Protein AF-A0A9X1QKK8-F1 (afdb_monomer)

Secondary structure (DSSP, 8-state):
-----------------------------------------PPPPEEEEGGG--SS-TT-HHHHHHHHHHHHHHHHHHHTTGGGTS-SS-TT-S-SSEEEEEE-TT--S-EEEEETTTTSEEEEEE-SB-TTS-B----HHHHHHHHHHHHT---HHHHHHH-TT---

Structure (mmCIF, N/CA/C/O backbone):
data_AF-A0A9X1QKK8-F1
#
_entry.id   AF-A0A9X1QKK8-F1
#
loop_
_atom_site.group_PDB
_atom_site.id
_atom_site.type_symbol
_atom_site.label_atom_id
_atom_site.label_alt_id
_atom_site.label_comp_id
_atom_site.label_asym_id
_atom_site.label_entity_id
_atom_site.label_seq_id
_atom_site.pdbx_PDB_ins_code
_atom_site.Cartn_x
_atom_site.Cartn_y
_atom_site.Cartn_z
_atom_site.occupancy
_atom_site.B_iso_or_equiv
_atom_site.auth_seq_id
_atom_site.auth_comp_id
_atom_site.auth_asym_id
_atom_site.auth_atom_id
_atom_site.pdbx_PDB_model_num
ATOM 1 N N . MET A 1 1 ? -15.380 2.204 69.895 1.00 39.00 1 MET A N 1
ATOM 2 C CA . MET A 1 1 ? -16.057 1.521 71.025 1.00 39.00 1 MET A CA 1
ATOM 3 C C . MET A 1 1 ? -17.459 1.180 70.513 1.00 39.00 1 MET A C 1
ATOM 5 O O . MET A 1 1 ? -18.044 2.073 69.926 1.00 39.00 1 MET A O 1
ATOM 9 N N . THR A 1 2 ? -17.997 -0.046 70.548 1.00 39.41 2 THR A N 1
ATOM 10 C CA . THR A 1 2 ? -17.632 -1.235 71.347 1.00 39.41 2 THR A CA 1
ATOM 11 C C . THR A 1 2 ? -18.012 -2.543 70.616 1.00 39.41 2 THR A C 1
ATOM 13 O O . THR A 1 2 ? -19.053 -2.603 69.983 1.00 39.41 2 THR A O 1
ATOM 16 N N . ARG A 1 3 ? -17.135 -3.554 70.732 1.00 42.25 3 ARG A N 1
ATOM 17 C CA . ARG A 1 3 ? -17.249 -5.024 70.513 1.00 42.25 3 ARG A CA 1
ATOM 18 C C . ARG A 1 3 ? -18.579 -5.663 70.043 1.00 42.25 3 ARG A C 1
ATOM 20 O O . ARG A 1 3 ? -19.621 -5.415 70.634 1.00 42.25 3 ARG A O 1
ATOM 27 N N . GLY A 1 4 ? -18.458 -6.696 69.193 1.00 40.47 4 GLY A N 1
ATOM 28 C CA . GLY A 1 4 ? -19.485 -7.742 69.031 1.00 40.47 4 GLY A CA 1
ATOM 29 C C . GLY A 1 4 ? -19.195 -8.806 67.956 1.00 40.47 4 GLY A C 1
ATOM 30 O O . GLY A 1 4 ? -19.808 -8.768 66.900 1.00 40.47 4 GLY A O 1
ATOM 31 N N . LEU A 1 5 ? -18.293 -9.763 68.221 1.00 44.50 5 LEU A N 1
ATOM 32 C CA . LEU A 1 5 ? -18.245 -11.056 67.500 1.00 44.50 5 LEU A CA 1
ATOM 33 C C . LEU A 1 5 ? -19.150 -12.061 68.248 1.00 44.50 5 LEU A C 1
ATOM 35 O O . LEU A 1 5 ? -19.245 -11.948 69.474 1.00 44.50 5 LEU A O 1
ATOM 39 N N . PRO A 1 6 ? -19.762 -13.055 67.575 1.00 56.19 6 PRO A N 1
ATOM 40 C CA . PRO A 1 6 ? -19.063 -14.344 67.510 1.00 56.19 6 PRO A CA 1
ATOM 41 C C . PRO A 1 6 ? -19.242 -15.162 66.217 1.00 56.19 6 PRO A C 1
ATOM 43 O O . PRO A 1 6 ? -20.207 -15.024 65.470 1.00 56.19 6 PRO A O 1
ATOM 46 N N . LEU A 1 7 ? -18.294 -16.088 66.032 1.00 48.50 7 LEU A N 1
ATOM 47 C CA . LEU A 1 7 ? -18.391 -17.242 65.140 1.00 48.50 7 LE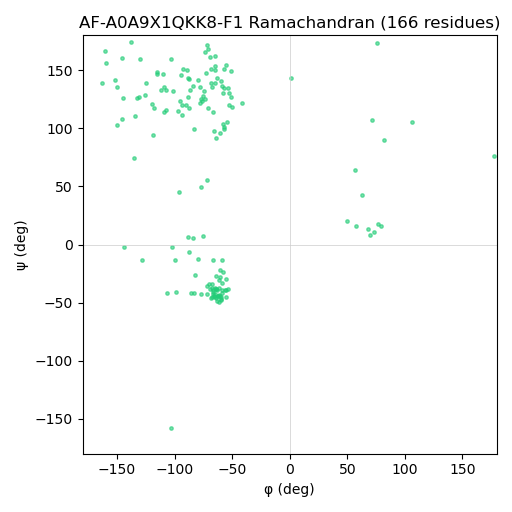U A CA 1
ATOM 48 C C . LEU A 1 7 ? -19.674 -18.056 65.359 1.00 48.50 7 LEU A C 1
ATOM 50 O O . LEU A 1 7 ? -20.061 -18.293 66.502 1.00 48.50 7 LEU A O 1
ATOM 54 N N . LEU A 1 8 ? -20.167 -18.672 64.282 1.00 54.66 8 LEU A N 1
ATOM 55 C CA . LEU A 1 8 ? -20.748 -20.015 64.336 1.00 54.66 8 LEU A CA 1
ATOM 56 C C . LEU A 1 8 ? -20.435 -20.759 63.031 1.00 54.66 8 LEU A C 1
ATOM 58 O O . LEU A 1 8 ? -20.968 -20.442 61.972 1.00 54.66 8 LEU A O 1
ATOM 62 N N . ALA A 1 9 ? -19.535 -21.738 63.116 1.00 48.66 9 ALA A N 1
ATOM 63 C CA . ALA A 1 9 ? -19.317 -22.716 62.058 1.00 48.66 9 ALA A CA 1
ATOM 64 C C . ALA A 1 9 ? -20.267 -23.901 62.269 1.00 48.66 9 ALA A C 1
ATOM 66 O O . ALA A 1 9 ? -20.507 -24.314 63.404 1.00 48.66 9 ALA A O 1
ATOM 67 N N . SER A 1 10 ? -20.784 -24.483 61.191 1.00 51.12 10 SER A N 1
ATOM 68 C CA . SER A 1 10 ? -21.480 -25.772 61.235 1.00 51.12 10 SER A CA 1
ATOM 69 C C . SER A 1 10 ? -21.300 -26.495 59.906 1.00 51.12 10 SER A C 1
ATOM 71 O O . SER A 1 10 ? -21.936 -26.159 58.912 1.00 51.12 10 SER A O 1
ATOM 73 N N . LEU A 1 11 ? -20.410 -27.490 59.902 1.00 45.41 11 LEU A N 1
ATOM 74 C CA . LEU A 1 11 ? -20.420 -28.540 58.890 1.00 45.41 11 LEU A CA 1
ATOM 75 C C . LEU A 1 11 ? -21.583 -29.486 59.201 1.00 45.41 11 LEU A C 1
ATOM 77 O O . LEU A 1 11 ? -21.667 -29.993 60.319 1.00 45.41 11 LEU A O 1
ATOM 81 N N . LEU A 1 12 ? -22.384 -29.817 58.192 1.00 57.44 12 LEU A N 1
ATOM 82 C CA . LEU A 1 12 ? -23.087 -31.094 58.134 1.00 57.44 12 LEU A CA 1
ATOM 83 C C . LEU A 1 12 ? -22.864 -31.709 56.752 1.00 57.44 12 LEU A C 1
ATOM 85 O O . LEU A 1 12 ? -23.061 -31.065 55.724 1.00 57.44 12 LEU A O 1
ATOM 89 N N . LEU A 1 13 ? -22.397 -32.954 56.762 1.00 43.19 13 LEU A N 1
ATOM 90 C CA . LEU A 1 13 ? -22.145 -33.792 55.595 1.00 43.19 13 LEU A CA 1
ATOM 91 C C . LEU A 1 13 ? -23.264 -34.832 55.452 1.00 43.19 13 LEU A C 1
ATOM 93 O O . LEU A 1 13 ? -23.885 -35.215 56.439 1.00 43.19 13 LEU A O 1
ATOM 97 N N . ALA A 1 14 ? -23.386 -35.350 54.229 1.00 43.34 14 ALA A N 1
ATOM 98 C CA . ALA A 1 14 ? -24.098 -36.569 53.839 1.00 43.34 14 ALA A CA 1
ATOM 99 C C . ALA A 1 14 ? -25.644 -36.561 53.863 1.00 43.34 14 ALA A C 1
ATOM 101 O O . ALA A 1 14 ? -26.293 -36.768 54.882 1.00 43.34 14 ALA A O 1
ATOM 102 N N . SER A 1 15 ? -26.213 -36.533 52.655 1.00 45.69 15 SER A N 1
ATOM 103 C CA . SER A 1 15 ? -27.291 -37.447 52.265 1.00 45.69 15 SER A CA 1
ATOM 104 C C . SER A 1 15 ? -27.112 -37.796 50.785 1.00 45.69 15 SER A C 1
ATOM 106 O O . SER A 1 15 ? -26.967 -36.900 49.955 1.00 45.69 15 SER A O 1
ATOM 108 N N . CYS A 1 16 ? -27.055 -39.087 50.458 1.00 45.94 16 CYS A N 1
ATOM 109 C CA . CYS A 1 16 ? -26.938 -39.571 49.083 1.00 45.94 16 CYS A CA 1
ATOM 110 C C . CYS A 1 16 ? -28.320 -39.862 48.484 1.00 45.94 16 CYS A C 1
ATOM 112 O O . CYS A 1 16 ? -29.218 -40.309 49.194 1.00 45.94 16 CYS A O 1
ATOM 114 N N . GLY A 1 17 ? -28.427 -39.726 47.160 1.00 37.19 17 GLY A N 1
ATOM 115 C CA . GLY A 1 17 ? -29.521 -40.281 46.360 1.00 37.19 17 GLY A CA 1
ATOM 116 C C . GLY A 1 17 ? -30.530 -39.250 45.860 1.00 37.19 17 GLY A C 1
ATOM 117 O O . GLY A 1 17 ? -31.387 -38.799 46.617 1.00 37.19 17 GLY A O 1
ATOM 118 N N . HIS A 1 18 ? -30.468 -38.937 44.566 1.00 43.66 18 HIS A N 1
ATOM 119 C CA . HIS A 1 18 ? -31.395 -39.486 43.566 1.00 43.66 18 HIS A CA 1
ATOM 120 C C . HIS A 1 18 ? -30.812 -39.273 42.157 1.00 43.66 18 HIS A C 1
ATOM 122 O O . HIS A 1 18 ? -30.220 -38.233 41.876 1.00 43.66 18 HIS A O 1
ATOM 128 N N . ASP A 1 19 ? -30.950 -40.284 41.304 1.00 43.97 19 ASP A N 1
ATOM 129 C CA . ASP A 1 19 ? -30.525 -40.279 39.902 1.00 43.97 19 ASP A CA 1
ATOM 130 C C . ASP A 1 19 ? -31.408 -39.394 38.993 1.00 43.97 19 ASP A C 1
ATOM 132 O O . ASP A 1 19 ? -32.502 -38.980 39.373 1.00 43.97 19 ASP A O 1
ATOM 136 N N . ALA A 1 20 ? -30.938 -39.227 37.748 1.00 40.66 20 ALA A N 1
ATOM 137 C CA . ALA A 1 20 ? -31.637 -38.710 36.560 1.00 40.66 20 ALA A CA 1
ATOM 138 C C . ALA A 1 20 ? -31.764 -37.175 36.375 1.00 40.66 20 ALA A C 1
ATOM 140 O O . ALA A 1 20 ? -32.775 -36.548 36.678 1.00 40.66 20 ALA A O 1
ATOM 141 N N . GLN A 1 21 ? -30.760 -36.605 35.691 1.00 46.34 21 GLN A N 1
ATOM 142 C CA . GLN A 1 21 ? -31.007 -35.714 34.539 1.00 46.34 21 GLN A CA 1
ATOM 143 C C . GLN A 1 21 ? -31.518 -36.552 33.339 1.00 46.34 21 GLN A C 1
ATOM 145 O O . GLN A 1 21 ? -31.317 -37.769 33.360 1.00 46.34 21 GLN A O 1
ATOM 150 N N . PRO A 1 22 ? -32.047 -35.968 32.242 1.00 50.28 22 PRO A N 1
ATOM 151 C CA . PRO A 1 22 ? -32.371 -34.560 31.975 1.00 50.28 22 PRO A CA 1
ATOM 152 C C . PRO A 1 22 ? -33.917 -34.365 32.103 1.00 50.28 22 PRO A C 1
ATOM 154 O O . PRO A 1 22 ? -34.524 -35.114 32.859 1.00 50.28 22 PRO A O 1
ATOM 157 N N . GLU A 1 23 ? -34.663 -33.392 31.561 1.00 42.38 23 GLU A N 1
ATOM 158 C CA . GLU A 1 23 ? -34.470 -32.384 30.503 1.00 42.38 23 GLU A CA 1
ATOM 159 C C . GLU A 1 23 ? -35.040 -30.996 30.882 1.00 42.38 23 GLU A C 1
ATOM 161 O O . GLU A 1 23 ? -35.643 -30.784 31.933 1.00 42.38 23 GLU A O 1
ATOM 166 N N . THR A 1 24 ? -34.792 -30.023 30.008 1.00 41.62 24 THR A N 1
ATOM 167 C CA . THR A 1 24 ? -35.072 -28.588 30.117 1.00 41.62 24 THR A CA 1
ATOM 168 C C . THR A 1 24 ? -36.397 -28.172 29.468 1.00 41.62 24 THR A C 1
ATOM 170 O O . THR A 1 24 ? -36.543 -28.272 28.251 1.00 41.62 24 THR A O 1
ATOM 173 N N . ASN A 1 25 ? -37.290 -27.539 30.235 1.00 48.06 25 ASN A N 1
ATOM 174 C CA . ASN A 1 25 ? -38.102 -26.456 29.673 1.00 48.06 25 ASN A CA 1
ATOM 175 C C . ASN A 1 25 ? -37.217 -25.208 29.596 1.00 48.06 25 ASN A C 1
ATOM 177 O O . ASN A 1 25 ? -36.648 -24.792 30.606 1.00 48.06 25 ASN A O 1
ATOM 181 N N . SER A 1 26 ? -37.093 -24.603 28.422 1.00 47.09 26 SER A N 1
ATOM 182 C CA . SER A 1 26 ? -36.569 -23.245 28.270 1.00 47.09 26 SER A CA 1
ATOM 183 C C . SER A 1 26 ? -37.215 -22.612 27.051 1.00 47.09 26 SER A C 1
ATOM 185 O O . SER A 1 26 ? -37.391 -23.265 26.022 1.00 47.09 26 SER A O 1
ATOM 187 N N . ASP A 1 27 ? -37.627 -21.363 27.219 1.00 44.31 27 ASP A N 1
ATOM 188 C CA . ASP A 1 27 ? -38.397 -20.592 26.254 1.00 44.31 27 ASP A CA 1
ATOM 189 C C . ASP A 1 27 ? -37.702 -20.517 24.886 1.00 44.31 27 ASP A C 1
ATOM 191 O O . ASP A 1 27 ? -36.468 -20.570 24.817 1.00 44.31 27 ASP A O 1
ATOM 195 N N . PRO A 1 28 ? -38.452 -20.327 23.782 1.00 48.50 28 PRO A N 1
ATOM 196 C CA . PRO A 1 28 ? -37.850 -19.926 22.523 1.00 48.50 28 PRO A CA 1
ATOM 197 C C . PRO A 1 28 ? -37.242 -18.532 22.705 1.00 48.50 28 PRO A C 1
ATOM 199 O O . PRO A 1 28 ? -37.900 -17.510 22.507 1.00 48.50 28 PRO A O 1
ATOM 202 N N . VAL A 1 29 ? -35.961 -18.498 23.076 1.00 48.88 29 VAL A N 1
ATOM 203 C CA . VAL A 1 29 ? -35.118 -17.319 22.930 1.00 48.88 29 VAL A CA 1
ATOM 204 C C . VAL A 1 29 ? -35.152 -16.981 21.450 1.00 48.88 29 VAL A C 1
ATOM 206 O O . VAL A 1 29 ? -34.543 -17.665 20.627 1.00 48.88 29 VAL A O 1
ATOM 209 N N . THR A 1 30 ? -35.919 -15.948 21.109 1.00 47.44 30 THR A N 1
ATOM 210 C CA . THR A 1 30 ? -35.920 -15.362 19.776 1.00 47.44 30 THR A CA 1
ATOM 211 C C . THR A 1 30 ? -34.489 -14.952 19.482 1.00 47.44 30 THR A C 1
ATOM 213 O O . THR A 1 30 ? -34.031 -13.918 19.968 1.00 47.44 30 THR A O 1
ATOM 216 N N . ASN A 1 31 ? -33.781 -15.771 18.700 1.00 45.47 31 ASN A N 1
ATOM 217 C CA . ASN A 1 31 ? -32.514 -15.386 18.108 1.00 45.47 31 ASN A CA 1
ATOM 218 C C . ASN A 1 31 ? -32.795 -14.130 17.288 1.00 45.47 31 ASN A C 1
ATOM 220 O O . ASN A 1 31 ? -33.308 -14.201 16.170 1.00 45.47 31 ASN A O 1
ATOM 224 N N . ALA A 1 32 ? -32.467 -12.977 17.867 1.00 46.12 32 ALA A N 1
ATOM 225 C CA . ALA A 1 32 ? -32.248 -11.769 17.112 1.00 46.12 32 ALA A CA 1
ATOM 226 C C . ALA A 1 32 ? -31.086 -12.093 16.178 1.00 46.12 32 ALA A C 1
ATOM 228 O O . ALA A 1 32 ? -29.924 -12.066 16.587 1.00 46.12 32 ALA A O 1
ATOM 229 N N . ALA A 1 33 ? -31.420 -12.488 14.947 1.00 42.84 33 ALA A N 1
ATOM 230 C CA . ALA A 1 33 ? -30.451 -12.582 13.879 1.00 42.84 33 ALA A CA 1
ATOM 231 C C . ALA A 1 33 ? -29.701 -11.253 13.879 1.00 42.84 33 ALA A C 1
ATOM 233 O O . ALA A 1 33 ? -30.323 -10.193 13.745 1.00 42.84 33 ALA A O 1
ATOM 234 N N . ALA A 1 34 ? -28.389 -11.312 14.115 1.00 47.66 34 ALA A N 1
ATOM 235 C CA . ALA A 1 34 ? -27.548 -10.148 13.948 1.00 47.66 34 ALA A CA 1
ATOM 236 C C . ALA A 1 34 ? -27.836 -9.629 12.541 1.00 47.66 34 ALA A C 1
ATOM 238 O O . ALA A 1 34 ? -27.716 -10.380 11.572 1.00 47.66 34 ALA A O 1
ATOM 239 N N . VAL A 1 35 ? -28.303 -8.384 12.444 1.00 40.03 35 VAL A N 1
ATOM 240 C CA . VAL A 1 35 ? -28.506 -7.753 11.147 1.00 40.03 35 VAL A CA 1
ATOM 241 C C . VAL A 1 35 ? -27.114 -7.611 10.559 1.00 40.03 35 VAL A C 1
ATOM 243 O O . VAL A 1 35 ? -26.378 -6.696 10.932 1.00 40.03 35 VAL A O 1
ATOM 246 N N . GLU A 1 36 ? -26.738 -8.550 9.691 1.00 43.16 36 GLU A N 1
ATOM 247 C CA . GLU A 1 36 ? -25.560 -8.421 8.852 1.00 43.16 36 GLU A CA 1
ATOM 248 C C . GLU A 1 36 ? -25.724 -7.103 8.102 1.00 43.16 36 GLU A C 1
ATOM 250 O O . GLU A 1 36 ? -26.574 -6.962 7.217 1.00 43.16 36 GLU A O 1
ATOM 255 N N . GLN A 1 37 ? -24.957 -6.092 8.524 1.00 43.91 37 GLN A N 1
ATOM 256 C CA . GLN A 1 37 ? -24.844 -4.865 7.756 1.00 43.91 37 GLN A CA 1
ATOM 257 C C . GLN A 1 37 ? -24.425 -5.285 6.344 1.00 43.91 37 GLN A C 1
ATOM 259 O O . GLN A 1 37 ? -23.537 -6.135 6.224 1.00 43.91 37 GLN A O 1
ATOM 264 N N . PRO A 1 38 ? -25.055 -4.740 5.287 1.00 46.69 38 PRO A N 1
ATOM 265 C CA . PRO A 1 38 ? -24.735 -5.141 3.926 1.00 46.69 38 PRO A CA 1
ATOM 266 C C . PRO A 1 38 ? -23.227 -5.015 3.723 1.00 46.69 38 PRO A C 1
ATOM 268 O O . PRO A 1 38 ? -22.656 -3.986 4.094 1.00 46.69 38 PRO A O 1
ATOM 271 N N . ALA A 1 39 ? -22.611 -6.074 3.185 1.00 50.78 39 ALA A N 1
ATOM 272 C CA . ALA A 1 39 ? -21.167 -6.168 2.990 1.00 50.78 39 ALA A CA 1
ATOM 273 C C . ALA A 1 39 ? -20.624 -4.829 2.471 1.00 50.78 39 ALA A C 1
ATOM 275 O O . ALA A 1 39 ? -21.127 -4.313 1.466 1.00 50.78 39 ALA A O 1
ATOM 276 N N . ASN A 1 40 ? -19.680 -4.236 3.217 1.00 55.16 40 ASN A N 1
ATOM 277 C CA . ASN A 1 40 ? -19.254 -2.855 2.996 1.00 55.16 40 ASN A CA 1
ATOM 278 C C . ASN A 1 40 ? -18.900 -2.660 1.514 1.00 55.16 40 ASN A C 1
ATOM 280 O O . ASN A 1 40 ? -18.094 -3.406 0.962 1.00 55.16 40 ASN A O 1
ATOM 284 N N . GLN A 1 41 ? -19.488 -1.649 0.871 1.00 69.38 41 GLN A N 1
ATOM 285 C CA . GLN A 1 41 ? -19.284 -1.358 -0.554 1.00 69.38 41 GLN A CA 1
ATOM 286 C C . GLN A 1 41 ? -17.933 -0.659 -0.795 1.00 69.38 41 GLN A C 1
ATOM 288 O O . GLN A 1 41 ? -17.867 0.399 -1.420 1.00 69.38 41 GLN A O 1
ATOM 293 N N . CYS A 1 42 ? -16.846 -1.206 -0.250 1.00 88.38 42 CYS A N 1
ATOM 294 C CA . CYS A 1 42 ? -15.515 -0.646 -0.426 1.00 88.38 42 CYS A CA 1
ATOM 295 C C . CYS A 1 42 ? -15.076 -0.872 -1.872 1.00 88.38 42 CYS A C 1
ATOM 297 O O . CYS A 1 42 ? -14.919 -2.009 -2.313 1.00 88.38 42 CYS A O 1
ATOM 299 N N . MET A 1 43 ? -14.851 0.211 -2.607 1.00 90.62 43 MET A N 1
ATOM 300 C CA . MET A 1 43 ? -14.274 0.145 -3.943 1.00 90.62 43 MET A CA 1
ATOM 301 C C . MET A 1 43 ? -12.753 0.325 -3.826 1.00 90.62 43 MET A C 1
ATOM 303 O O . MET A 1 43 ? -12.330 1.365 -3.314 1.00 90.62 43 MET A O 1
ATOM 307 N N . PRO A 1 44 ? -11.926 -0.644 -4.264 1.00 93.12 44 PRO A N 1
ATOM 308 C CA . PRO A 1 44 ? -10.476 -0.492 -4.223 1.00 93.12 44 PRO A CA 1
ATOM 309 C C . PRO A 1 44 ? -10.030 0.663 -5.132 1.00 93.12 44 PRO A C 1
ATOM 311 O O . PRO A 1 44 ? -10.609 0.854 -6.209 1.00 93.12 44 PRO A O 1
ATOM 314 N N . PRO A 1 45 ? -9.000 1.434 -4.739 1.00 95.00 45 PRO A N 1
ATOM 315 C CA . PRO A 1 45 ? -8.425 2.443 -5.613 1.00 95.00 45 PRO A CA 1
ATOM 316 C C . PRO A 1 45 ? -7.765 1.793 -6.833 1.00 95.00 45 PRO A C 1
ATOM 318 O O . PRO A 1 45 ? -7.287 0.657 -6.797 1.00 95.00 45 PRO A O 1
ATOM 321 N N . THR A 1 46 ? -7.699 2.542 -7.928 1.00 94.50 46 THR A N 1
ATOM 322 C CA . THR A 1 46 ? -6.898 2.159 -9.090 1.00 94.50 46 THR A CA 1
ATOM 323 C C . THR A 1 46 ? -5.422 2.365 -8.769 1.00 94.50 46 THR A C 1
ATOM 325 O O . THR A 1 46 ? -5.003 3.457 -8.393 1.00 94.50 46 THR A O 1
ATOM 328 N N . LEU A 1 47 ? -4.630 1.311 -8.935 1.00 92.56 47 LEU A N 1
ATOM 329 C CA . LEU A 1 47 ? -3.183 1.348 -8.741 1.00 92.56 47 LEU A CA 1
ATOM 330 C C . LEU A 1 47 ? -2.530 2.005 -9.963 1.00 92.56 47 LEU A C 1
ATOM 332 O O . LEU A 1 47 ? -2.694 1.519 -11.087 1.00 92.56 47 LEU A O 1
ATOM 336 N N . ALA A 1 48 ? -1.798 3.093 -9.744 1.00 89.62 48 ALA A N 1
ATOM 337 C CA . ALA A 1 48 ? -1.156 3.877 -10.792 1.00 89.62 48 ALA A CA 1
ATOM 338 C C . ALA A 1 48 ? 0.341 4.016 -10.522 1.00 89.62 48 ALA A C 1
ATOM 340 O O . ALA A 1 48 ? 0.745 4.248 -9.391 1.00 89.62 48 ALA A O 1
ATOM 341 N N . MET A 1 49 ? 1.182 3.900 -11.547 1.00 81.50 49 MET A N 1
ATOM 342 C CA . MET A 1 49 ? 2.616 4.123 -11.361 1.00 81.50 49 MET A CA 1
ATOM 343 C C . MET A 1 49 ? 2.935 5.613 -11.295 1.00 81.50 49 MET A C 1
ATOM 345 O O . MET A 1 49 ? 2.471 6.377 -12.147 1.00 81.50 49 MET A O 1
ATOM 349 N N . GLU A 1 50 ? 3.781 6.028 -10.355 1.00 76.31 50 GLU A N 1
ATOM 350 C CA . GLU A 1 50 ? 4.301 7.391 -10.370 1.00 76.31 50 GLU A CA 1
ATOM 351 C C . GLU A 1 50 ? 5.259 7.610 -11.560 1.00 76.31 50 GLU A C 1
ATOM 353 O O . GLU A 1 50 ? 6.046 6.733 -11.919 1.00 76.31 50 GLU A O 1
ATOM 358 N N . ASN A 1 51 ? 5.164 8.776 -12.211 1.00 65.81 51 ASN A N 1
ATOM 359 C CA . ASN A 1 51 ? 6.062 9.258 -13.277 1.00 65.81 51 ASN A CA 1
ATOM 360 C C . ASN A 1 51 ? 6.350 8.286 -14.445 1.00 65.81 51 ASN A C 1
ATOM 362 O O . ASN A 1 51 ? 7.324 8.457 -15.176 1.00 65.81 51 ASN A O 1
ATOM 366 N N . GLY A 1 52 ? 5.498 7.276 -14.655 1.00 62.81 52 GLY A N 1
ATOM 367 C CA . GLY A 1 52 ? 5.710 6.238 -15.667 1.00 62.81 52 GLY A CA 1
ATOM 368 C C . GLY A 1 52 ? 6.812 5.227 -15.322 1.00 62.81 52 GLY A C 1
ATOM 369 O O . GLY A 1 52 ? 7.173 4.427 -16.184 1.00 62.81 52 GLY A O 1
ATOM 370 N N . ALA A 1 53 ? 7.326 5.227 -14.087 1.00 63.62 53 ALA A N 1
ATOM 371 C CA . ALA A 1 53 ? 8.214 4.180 -13.596 1.00 63.62 53 ALA A CA 1
ATOM 372 C C . ALA A 1 53 ? 7.501 2.819 -13.654 1.00 63.62 53 ALA A C 1
ATOM 374 O O . ALA A 1 53 ? 6.308 2.722 -13.389 1.00 63.62 53 ALA A O 1
ATOM 375 N N . GLN A 1 54 ? 8.204 1.752 -14.025 1.00 69.12 54 GLN A N 1
ATOM 376 C CA . GLN A 1 54 ? 7.620 0.411 -14.143 1.00 69.12 54 GLN A CA 1
ATOM 377 C C . GLN A 1 54 ? 8.566 -0.607 -13.489 1.00 69.12 54 GLN A C 1
ATOM 379 O O . GLN A 1 54 ? 9.256 -1.331 -14.204 1.00 69.12 54 GLN A O 1
ATOM 384 N N . PRO A 1 55 ? 8.634 -0.652 -12.135 1.00 69.31 55 PRO A N 1
ATOM 385 C CA . PRO A 1 55 ? 9.464 -1.624 -11.413 1.00 69.31 55 PRO A CA 1
ATOM 386 C C . PRO A 1 55 ? 9.001 -3.054 -11.722 1.00 69.31 55 PRO A C 1
ATOM 388 O O . PRO A 1 55 ? 9.806 -3.975 -11.833 1.00 69.31 55 PRO A O 1
ATOM 391 N N . PHE A 1 56 ? 7.700 -3.200 -11.979 1.00 75.31 56 PHE A N 1
ATOM 392 C CA . PHE A 1 56 ? 7.106 -4.324 -12.678 1.00 75.31 56 PHE A CA 1
ATOM 393 C C . PHE A 1 56 ? 6.907 -3.941 -14.150 1.00 75.31 56 PHE A C 1
ATOM 395 O O . PHE A 1 56 ? 6.097 -3.063 -14.459 1.00 75.31 56 PHE A O 1
ATOM 402 N N . GLY A 1 57 ? 7.606 -4.607 -15.073 1.00 67.75 57 GLY A N 1
ATOM 403 C CA . GLY A 1 57 ? 7.386 -4.409 -16.511 1.00 67.75 57 GLY A CA 1
ATOM 404 C C . GLY A 1 57 ? 5.926 -4.677 -16.910 1.00 67.75 57 GLY A C 1
ATOM 405 O O . GLY A 1 57 ? 5.236 -5.476 -16.267 1.00 67.75 57 GLY A O 1
ATOM 406 N N . GLN A 1 58 ? 5.429 -4.021 -17.964 1.00 70.81 58 GLN A N 1
ATOM 407 C CA . GLN A 1 58 ? 4.023 -4.162 -18.376 1.00 70.81 58 GLN A CA 1
ATOM 408 C C . GLN A 1 58 ? 3.667 -5.619 -18.680 1.00 70.81 58 GLN A C 1
ATOM 410 O O . GLN A 1 58 ? 4.375 -6.301 -19.417 1.00 70.81 58 GLN A O 1
ATOM 415 N N . GLY A 1 59 ? 2.562 -6.095 -18.101 1.00 69.75 59 GLY A N 1
ATOM 416 C CA . GLY A 1 59 ? 2.116 -7.482 -18.255 1.00 69.75 59 GLY A CA 1
ATOM 417 C C . GLY A 1 59 ? 2.989 -8.529 -17.549 1.00 69.75 59 GLY A C 1
ATOM 418 O O . GLY A 1 59 ? 2.767 -9.718 -17.755 1.00 69.75 59 GLY A O 1
ATOM 419 N N . SER A 1 60 ? 3.964 -8.126 -16.725 1.00 84.56 60 SER A N 1
ATOM 420 C CA . SER A 1 60 ? 4.762 -9.065 -15.928 1.00 84.56 60 SER A CA 1
ATOM 421 C C . SER A 1 60 ? 3.918 -9.805 -14.887 1.00 84.56 60 SER A C 1
ATOM 423 O O . SER A 1 60 ? 2.950 -9.265 -14.345 1.00 84.56 60 SER A O 1
ATOM 425 N N . ALA A 1 61 ? 4.329 -11.036 -14.562 1.00 88.94 61 ALA A N 1
ATOM 426 C CA . ALA A 1 61 ? 3.710 -11.829 -13.500 1.00 88.94 61 ALA A CA 1
ATOM 427 C C . ALA A 1 61 ? 3.727 -11.092 -12.148 1.00 88.94 61 ALA A C 1
ATOM 429 O O . ALA A 1 61 ? 2.716 -11.088 -11.457 1.00 88.94 61 ALA A O 1
ATOM 430 N N . LEU A 1 62 ? 4.819 -10.380 -11.842 1.00 89.75 62 LEU A N 1
ATOM 431 C CA . LEU A 1 62 ? 4.984 -9.591 -10.615 1.00 89.75 62 LEU A CA 1
ATOM 432 C C . LEU A 1 62 ? 3.948 -8.459 -10.490 1.00 89.75 62 LEU A C 1
ATOM 434 O O . LEU A 1 62 ? 3.427 -8.223 -9.405 1.00 89.75 62 LEU A O 1
ATOM 438 N N . LEU A 1 63 ? 3.569 -7.800 -11.596 1.00 88.81 63 LEU A N 1
ATOM 439 C CA . LEU A 1 63 ? 2.474 -6.819 -11.581 1.00 88.81 63 LEU A CA 1
ATOM 440 C C . LEU A 1 63 ? 1.113 -7.482 -11.311 1.00 88.81 63 LEU A C 1
ATOM 442 O O . LEU A 1 63 ? 0.234 -6.865 -10.710 1.00 88.81 63 LEU A O 1
ATOM 446 N N . GLY A 1 64 ? 0.917 -8.714 -11.788 1.00 91.56 64 GLY A N 1
ATOM 447 C CA . GLY A 1 64 ? -0.278 -9.511 -11.504 1.00 91.56 64 GLY A CA 1
ATOM 448 C C . GLY A 1 64 ? -0.347 -9.941 -10.039 1.00 91.56 64 GLY A C 1
ATOM 449 O O . GLY A 1 64 ? -1.381 -9.764 -9.401 1.00 91.56 64 GLY A O 1
ATOM 450 N N . GLU A 1 65 ? 0.770 -10.430 -9.502 1.00 94.75 65 GLU A N 1
ATOM 451 C CA . GLU A 1 65 ? 0.941 -10.829 -8.104 1.00 94.75 65 GLU A CA 1
ATOM 452 C C . GLU A 1 65 ? 0.724 -9.649 -7.152 1.00 94.75 65 GLU A C 1
ATOM 454 O O . GLU A 1 65 ? -0.114 -9.732 -6.260 1.00 94.75 65 GLU A O 1
ATOM 459 N N . PHE A 1 66 ? 1.366 -8.504 -7.408 1.00 94.56 66 PHE A N 1
ATOM 460 C CA . PHE A 1 66 ? 1.154 -7.281 -6.634 1.00 94.56 66 PHE A CA 1
ATOM 461 C C . PHE A 1 66 ? -0.324 -6.859 -6.603 1.00 94.56 66 PHE A C 1
ATOM 463 O O . PHE A 1 66 ? -0.867 -6.555 -5.542 1.00 94.56 66 PHE A O 1
ATOM 470 N N . LYS A 1 67 ? -1.008 -6.884 -7.756 1.00 94.31 67 LYS A N 1
ATOM 471 C CA . LYS A 1 67 ? -2.443 -6.564 -7.833 1.00 94.31 67 LYS A CA 1
ATOM 472 C C . LYS A 1 67 ? -3.307 -7.557 -7.055 1.00 94.31 67 LYS A C 1
ATOM 474 O O . LYS A 1 67 ? -4.277 -7.131 -6.435 1.00 94.31 67 LYS A O 1
ATOM 479 N N . ALA A 1 68 ? -2.970 -8.846 -7.079 1.00 96.44 68 ALA A N 1
ATOM 480 C CA . ALA A 1 68 ? -3.674 -9.873 -6.316 1.00 96.44 68 ALA A CA 1
ATOM 481 C C . ALA A 1 68 ? -3.464 -9.698 -4.801 1.00 96.44 68 ALA A C 1
ATOM 483 O O . ALA A 1 68 ? -4.436 -9.711 -4.048 1.00 96.44 68 ALA A O 1
ATOM 484 N N . ASN A 1 69 ? -2.225 -9.444 -4.369 1.00 97.88 69 ASN A N 1
ATOM 485 C CA . ASN A 1 69 ? -1.888 -9.182 -2.970 1.00 97.88 69 ASN A CA 1
ATOM 486 C C . ASN A 1 69 ? -2.597 -7.923 -2.450 1.00 97.88 69 ASN A C 1
ATOM 488 O O . ASN A 1 69 ? -3.183 -7.954 -1.368 1.00 97.88 69 ASN A O 1
ATOM 492 N N . PHE A 1 70 ? -2.619 -6.839 -3.236 1.00 97.75 70 PHE A N 1
ATOM 493 C CA . PHE A 1 70 ? -3.336 -5.614 -2.878 1.00 97.75 70 PHE A CA 1
ATOM 494 C C . PHE A 1 70 ? -4.853 -5.817 -2.814 1.00 97.75 70 PHE A C 1
ATOM 496 O O . PHE A 1 70 ? -5.490 -5.336 -1.879 1.00 97.75 70 PHE A O 1
ATOM 503 N N . ALA A 1 71 ? -5.440 -6.549 -3.768 1.00 97.50 71 ALA A N 1
ATOM 504 C CA . ALA A 1 71 ? -6.865 -6.872 -3.737 1.00 97.50 71 ALA A CA 1
ATOM 505 C C . ALA A 1 71 ? -7.228 -7.668 -2.473 1.00 97.50 71 ALA A C 1
ATOM 507 O O . ALA A 1 71 ? -8.133 -7.265 -1.747 1.00 97.50 71 ALA A O 1
ATOM 508 N N . ALA A 1 72 ? -6.465 -8.717 -2.146 1.00 98.12 72 ALA A N 1
ATOM 509 C CA . ALA A 1 72 ? -6.672 -9.508 -0.933 1.00 98.12 72 ALA A CA 1
ATOM 510 C C . ALA A 1 72 ? -6.528 -8.665 0.351 1.00 98.12 72 ALA A C 1
ATOM 512 O O . ALA A 1 72 ? -7.368 -8.748 1.246 1.00 98.12 72 ALA A O 1
ATOM 513 N N . ALA A 1 73 ? -5.505 -7.809 0.437 1.00 98.25 73 ALA A N 1
ATOM 514 C CA . ALA A 1 73 ? -5.311 -6.889 1.558 1.00 98.25 73 ALA A CA 1
ATOM 515 C C . ALA A 1 73 ? -6.488 -5.912 1.735 1.00 98.25 73 ALA A C 1
ATOM 517 O O . ALA A 1 73 ? -7.005 -5.731 2.843 1.00 98.25 73 ALA A O 1
ATOM 518 N N . PHE A 1 74 ? -6.942 -5.308 0.633 1.00 97.69 74 PHE A N 1
ATOM 519 C CA . PHE A 1 74 ? -8.059 -4.368 0.622 1.00 97.69 74 PHE A CA 1
ATOM 520 C C . PHE A 1 74 ? -9.390 -5.048 0.974 1.00 97.69 74 PHE A C 1
ATOM 522 O O . PHE A 1 74 ? -10.159 -4.506 1.767 1.00 97.69 74 PHE A O 1
ATOM 529 N N . GLU A 1 75 ? -9.658 -6.245 0.446 1.00 96.75 75 GLU A N 1
ATOM 530 C CA . GLU A 1 75 ? -10.851 -7.036 0.771 1.00 96.75 75 GLU A CA 1
ATOM 531 C C . GLU A 1 75 ? -10.890 -7.426 2.256 1.00 96.75 75 GLU A C 1
ATOM 533 O O . GLU A 1 75 ? -11.921 -7.237 2.907 1.00 96.75 75 GLU A O 1
ATOM 538 N N . ARG A 1 76 ? -9.764 -7.874 2.835 1.00 96.94 76 ARG A N 1
ATOM 539 C CA . ARG A 1 76 ? -9.668 -8.186 4.275 1.00 96.94 76 ARG A CA 1
ATOM 540 C C . ARG A 1 76 ? -9.903 -6.943 5.139 1.00 96.94 76 ARG A C 1
ATOM 542 O O . ARG A 1 76 ? -10.716 -6.983 6.065 1.00 96.94 76 ARG A O 1
ATOM 549 N N . SER A 1 77 ? -9.297 -5.814 4.774 1.00 96.12 77 SER A N 1
ATOM 550 C CA . SER A 1 77 ? -9.487 -4.516 5.443 1.00 96.12 77 SER 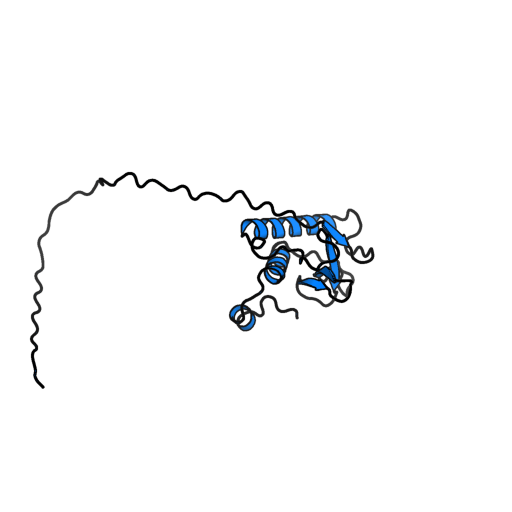A CA 1
ATOM 551 C C . SER A 1 77 ? -10.931 -4.001 5.345 1.00 96.12 77 SER A C 1
ATOM 553 O O . SER A 1 77 ? -11.492 -3.481 6.313 1.00 96.12 77 SER A O 1
ATOM 555 N N . CYS A 1 78 ? -11.572 -4.195 4.191 1.00 95.31 78 CYS A N 1
ATOM 556 C CA . CYS A 1 78 ? -12.974 -3.860 3.964 1.00 95.31 78 CYS A CA 1
ATOM 557 C C . CYS A 1 78 ? -13.920 -4.721 4.812 1.00 95.31 78 CYS A C 1
ATOM 559 O O . CYS A 1 78 ? -14.844 -4.190 5.435 1.00 95.31 78 CYS A O 1
ATOM 561 N N . ALA A 1 79 ? -13.675 -6.034 4.883 1.00 95.06 79 ALA A N 1
ATOM 562 C CA . ALA A 1 79 ? -14.452 -6.966 5.698 1.00 95.06 79 ALA A CA 1
ATOM 563 C C . ALA A 1 79 ? -14.311 -6.672 7.203 1.00 95.06 79 ALA A C 1
ATOM 565 O O . ALA A 1 79 ? -15.301 -6.702 7.931 1.00 95.06 79 ALA A O 1
ATOM 566 N N . LYS A 1 80 ? -13.109 -6.279 7.651 1.00 93.75 80 LYS A N 1
ATOM 567 C CA . LYS A 1 80 ? -12.849 -5.751 9.005 1.00 93.75 80 LYS A CA 1
ATOM 568 C C . LYS A 1 80 ? -13.522 -4.398 9.277 1.00 93.75 80 LYS A C 1
ATOM 570 O O . LYS A 1 80 ? -13.614 -3.981 10.426 1.00 93.75 80 LYS A O 1
ATOM 575 N N . GLY A 1 81 ? -14.017 -3.715 8.243 1.00 93.75 81 GLY A N 1
ATOM 576 C CA . GLY A 1 81 ? -14.715 -2.437 8.363 1.00 93.75 81 GLY A CA 1
ATOM 577 C C . GLY A 1 81 ? -13.809 -1.233 8.610 1.00 93.75 81 GLY A C 1
ATOM 578 O O . GLY A 1 81 ? -14.330 -0.196 9.014 1.00 93.75 81 GLY A O 1
ATOM 579 N N . LEU A 1 82 ? -12.499 -1.338 8.341 1.00 93.62 82 LEU A N 1
ATOM 580 C CA . LEU A 1 82 ? -11.535 -0.256 8.595 1.00 93.62 82 LEU A CA 1
ATOM 581 C C . LEU A 1 82 ? -11.950 1.049 7.893 1.00 93.62 82 LEU A C 1
ATOM 583 O O . LEU A 1 82 ? -11.896 2.128 8.474 1.00 93.62 82 LEU A O 1
ATOM 587 N N . PHE A 1 83 ? -12.477 0.944 6.671 1.00 93.69 83 PHE A N 1
ATOM 588 C CA . PHE A 1 83 ? -12.864 2.096 5.852 1.00 93.69 83 PHE A CA 1
ATOM 589 C C . PHE A 1 83 ? -14.176 2.796 6.268 1.00 93.69 83 PHE A C 1
ATOM 591 O O . PHE A 1 83 ? -14.660 3.653 5.529 1.00 93.69 83 PHE A O 1
ATOM 598 N N . LYS A 1 84 ? -14.791 2.434 7.408 1.00 89.81 84 LYS A N 1
ATOM 599 C CA . LYS A 1 84 ? -16.036 3.069 7.891 1.00 89.81 84 LYS A CA 1
ATOM 600 C C . LYS A 1 84 ? -15.822 4.495 8.405 1.00 89.81 84 LYS A C 1
ATOM 602 O O . LYS A 1 84 ? -16.709 5.326 8.232 1.00 89.81 84 LYS A O 1
ATOM 607 N N . GLU A 1 85 ? -14.681 4.766 9.038 1.00 85.50 85 GLU A N 1
ATOM 608 C CA . GLU A 1 85 ? -14.382 6.072 9.648 1.00 85.50 85 GLU A CA 1
ATOM 609 C C . GLU A 1 85 ? -13.509 6.950 8.743 1.00 85.50 85 GLU A C 1
ATOM 611 O O . GLU A 1 85 ? -13.770 8.145 8.596 1.00 85.50 85 GLU A O 1
ATOM 616 N N . LYS A 1 86 ? -12.511 6.346 8.086 1.00 89.56 86 LYS A N 1
ATOM 617 C CA . LYS A 1 86 ? -11.601 7.012 7.151 1.00 89.56 86 LYS A CA 1
ATOM 618 C C . LYS A 1 86 ? -11.462 6.175 5.866 1.00 89.56 86 LYS A C 1
ATOM 620 O O . LYS A 1 86 ? -11.134 4.993 5.952 1.00 89.56 86 LYS A O 1
ATOM 625 N N . PRO A 1 87 ? -11.691 6.741 4.666 1.00 93.62 87 PRO A N 1
ATOM 626 C CA . PRO A 1 87 ? -11.392 6.046 3.414 1.00 93.62 87 PRO A CA 1
ATOM 627 C C . PRO A 1 87 ? -9.875 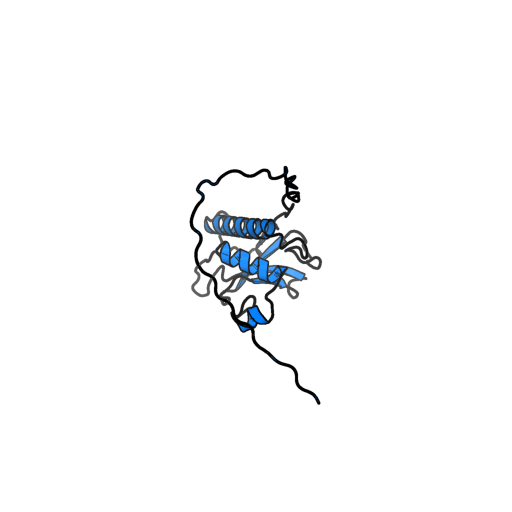5.882 3.237 1.00 93.62 87 PRO A C 1
ATOM 629 O O . PRO A 1 87 ? -9.110 6.742 3.667 1.00 93.62 87 PRO A O 1
ATOM 632 N N . LEU A 1 88 ? -9.440 4.826 2.538 1.00 95.56 88 LEU A N 1
ATOM 633 C CA . LEU A 1 88 ? -8.015 4.626 2.224 1.00 95.56 88 LEU A CA 1
ATOM 634 C C . LEU A 1 88 ? -7.420 5.792 1.423 1.00 95.56 88 LEU A C 1
ATOM 636 O O . LEU A 1 88 ? -6.245 6.100 1.572 1.00 95.56 88 LEU A O 1
ATOM 640 N N . ILE A 1 89 ? -8.222 6.432 0.567 1.00 95.94 89 ILE A N 1
ATOM 641 C CA . ILE A 1 89 ? -7.805 7.632 -0.154 1.00 95.94 89 ILE A CA 1
ATOM 642 C C . ILE A 1 89 ? -8.238 8.867 0.644 1.00 95.94 89 ILE A C 1
ATOM 644 O O . ILE A 1 89 ? -9.438 9.120 0.746 1.00 95.94 89 ILE A O 1
ATOM 648 N N . ASP A 1 90 ? -7.291 9.628 1.216 1.00 94.12 90 ASP A N 1
ATOM 649 C CA . ASP A 1 90 ? -7.612 10.824 2.018 1.00 94.12 90 ASP A CA 1
ATOM 650 C C . ASP A 1 90 ? -8.438 11.828 1.177 1.00 94.12 90 ASP A C 1
ATOM 652 O O . ASP A 1 90 ? -8.067 12.122 0.036 1.00 94.12 90 ASP A O 1
ATOM 656 N N . PRO A 1 91 ? -9.528 12.416 1.711 1.00 93.38 91 PRO A N 1
ATOM 657 C CA . PRO A 1 91 ? -10.357 13.392 0.991 1.00 93.38 91 PRO A CA 1
ATOM 658 C C . PRO A 1 91 ? -9.634 14.658 0.495 1.00 93.38 91 PRO A C 1
ATOM 660 O O . PRO A 1 91 ? -10.194 15.415 -0.296 1.00 93.38 91 PRO A O 1
ATOM 663 N N . LYS A 1 92 ? -8.405 14.921 0.960 1.00 93.62 92 LYS A N 1
ATOM 664 C CA . LYS A 1 92 ? -7.530 16.009 0.489 1.00 93.62 92 LYS A CA 1
ATOM 665 C C . LYS A 1 92 ? -6.660 15.608 -0.706 1.00 93.62 92 LYS A C 1
ATOM 667 O O . LYS A 1 92 ? -5.951 16.464 -1.236 1.00 93.62 92 LYS A O 1
ATOM 672 N N . ALA A 1 93 ? -6.675 14.338 -1.112 1.00 94.31 93 ALA A N 1
ATOM 673 C CA . ALA A 1 93 ? -5.899 13.864 -2.245 1.00 94.31 93 ALA A CA 1
ATOM 674 C C . ALA A 1 93 ? -6.416 14.460 -3.565 1.00 94.31 93 ALA A C 1
ATOM 676 O O . ALA A 1 93 ? -7.621 14.472 -3.823 1.00 94.31 93 ALA A O 1
ATOM 677 N N . ALA A 1 94 ? -5.506 14.922 -4.423 1.00 93.56 94 ALA A N 1
ATOM 678 C CA . ALA A 1 94 ? -5.823 15.528 -5.714 1.00 93.56 94 ALA A CA 1
ATOM 679 C C . ALA A 1 94 ? -6.497 14.547 -6.689 1.00 93.56 94 ALA A C 1
ATOM 681 O O . ALA A 1 94 ? -7.286 14.971 -7.532 1.00 93.56 94 ALA A O 1
ATOM 682 N N . ASP A 1 95 ? -6.230 13.245 -6.547 1.00 92.75 95 ASP A N 1
ATOM 683 C CA . ASP A 1 95 ? -6.999 12.184 -7.192 1.00 92.75 95 ASP A CA 1
ATOM 684 C C . ASP A 1 95 ? -7.655 11.295 -6.126 1.00 92.75 95 ASP A C 1
ATOM 686 O O . ASP A 1 95 ? -6.980 10.654 -5.325 1.00 92.75 95 ASP A O 1
ATOM 690 N N . GLN A 1 96 ? -8.988 11.268 -6.130 1.00 93.06 96 GLN A N 1
ATOM 691 C CA . GLN A 1 96 ? -9.822 10.527 -5.176 1.00 93.06 96 GLN A CA 1
ATOM 692 C C . GLN A 1 96 ? -10.034 9.045 -5.553 1.00 93.06 96 GLN A C 1
ATOM 694 O O . GLN A 1 96 ? -10.833 8.350 -4.929 1.00 93.06 96 GLN A O 1
ATOM 699 N N . LYS A 1 97 ? -9.375 8.558 -6.610 1.00 93.81 97 LYS A N 1
ATOM 700 C CA . LYS A 1 97 ? -9.515 7.195 -7.146 1.00 93.81 97 LYS A CA 1
ATOM 701 C C . LYS A 1 97 ? -8.187 6.466 -7.315 1.00 93.81 97 LYS A C 1
ATOM 703 O O . LYS A 1 97 ? -8.222 5.259 -7.547 1.00 93.81 97 LYS A O 1
ATOM 708 N N . GLN A 1 98 ? -7.052 7.159 -7.247 1.00 94.38 98 GLN A N 1
ATOM 709 C CA . GLN A 1 98 ? -5.734 6.583 -7.511 1.00 94.38 98 GLN A CA 1
ATOM 710 C C . GLN A 1 98 ? -4.887 6.440 -6.244 1.00 94.38 98 GLN A C 1
ATOM 712 O O . GLN A 1 98 ? -4.778 7.368 -5.446 1.00 94.38 98 GLN A O 1
ATOM 717 N N . LEU A 1 99 ? -4.243 5.279 -6.117 1.00 95.19 99 LEU A N 1
ATOM 718 C CA . LEU A 1 99 ? -3.128 5.044 -5.204 1.00 95.19 99 LEU A CA 1
ATOM 719 C C . LEU A 1 99 ? -1.856 4.953 -6.055 1.00 95.19 99 LEU A C 1
ATOM 721 O O . LEU A 1 99 ? -1.744 4.071 -6.913 1.00 95.19 99 LEU A O 1
ATOM 725 N N . PHE A 1 100 ? -0.937 5.898 -5.862 1.00 93.69 100 PHE A N 1
ATOM 726 C CA . PHE A 1 100 ? 0.271 6.028 -6.675 1.00 93.69 100 PHE A CA 1
ATOM 727 C C . PHE A 1 100 ? 1.408 5.180 -6.105 1.00 93.69 100 PHE A C 1
ATOM 729 O O . PHE A 1 100 ? 1.735 5.289 -4.932 1.00 93.69 100 PHE A O 1
ATOM 736 N N . LEU A 1 101 ? 2.021 4.333 -6.926 1.00 92.69 101 LEU A N 1
ATOM 737 C CA . LEU A 1 101 ? 3.110 3.457 -6.504 1.00 92.69 101 LEU A CA 1
ATOM 738 C C . LEU A 1 101 ? 4.442 4.192 -6.636 1.00 92.69 101 LEU A C 1
ATOM 740 O O . LEU A 1 101 ? 4.835 4.550 -7.751 1.00 92.69 101 LEU A O 1
ATOM 744 N N . VAL A 1 102 ? 5.121 4.375 -5.506 1.00 91.56 102 VAL A N 1
ATOM 745 C CA . VAL A 1 102 ? 6.419 5.047 -5.384 1.00 91.56 102 VAL A CA 1
ATOM 746 C C . VAL A 1 102 ? 7.467 4.010 -4.994 1.00 91.56 102 VAL A C 1
ATOM 748 O O . VAL A 1 102 ? 7.241 3.186 -4.109 1.00 91.56 102 VAL A O 1
ATOM 751 N N . ASN A 1 103 ? 8.614 4.021 -5.675 1.00 91.62 103 ASN A N 1
ATOM 752 C CA . ASN A 1 103 ? 9.717 3.129 -5.337 1.00 91.62 103 ASN A CA 1
ATOM 753 C C . ASN A 1 103 ? 10.657 3.783 -4.322 1.00 91.62 103 ASN A C 1
ATOM 755 O O . ASN A 1 103 ? 11.290 4.785 -4.653 1.00 91.62 103 ASN A O 1
ATOM 759 N N . ALA A 1 104 ? 10.821 3.158 -3.160 1.00 90.62 104 ALA A N 1
ATOM 760 C CA . ALA A 1 104 ? 11.801 3.544 -2.150 1.00 90.62 104 ALA A CA 1
ATOM 761 C C . ALA A 1 104 ? 12.787 2.389 -1.909 1.00 90.62 104 ALA A C 1
ATOM 763 O O . ALA A 1 104 ? 12.495 1.505 -1.108 1.00 90.62 104 ALA A O 1
ATOM 764 N N . PRO A 1 105 ? 13.951 2.366 -2.593 1.00 89.44 105 PRO A N 1
ATOM 765 C CA . PRO A 1 105 ? 14.915 1.262 -2.508 1.00 89.44 105 PRO A CA 1
ATOM 766 C C . PRO A 1 105 ? 15.440 0.954 -1.100 1.00 89.44 105 PRO A C 1
ATOM 768 O O . PRO A 1 105 ? 15.892 -0.164 -0.868 1.00 89.44 105 PRO A O 1
ATOM 771 N N . GLU A 1 106 ? 15.397 1.945 -0.203 1.00 87.31 106 GLU A N 1
ATOM 772 C CA . GLU A 1 106 ? 15.940 1.897 1.161 1.00 87.31 106 GLU A CA 1
ATOM 773 C C . GLU A 1 106 ? 14.858 1.680 2.242 1.00 87.31 106 GLU A C 1
ATOM 775 O O . GLU A 1 106 ? 15.188 1.598 3.422 1.00 87.31 106 GLU A O 1
ATOM 780 N N . ALA A 1 107 ? 13.572 1.611 1.871 1.00 88.12 107 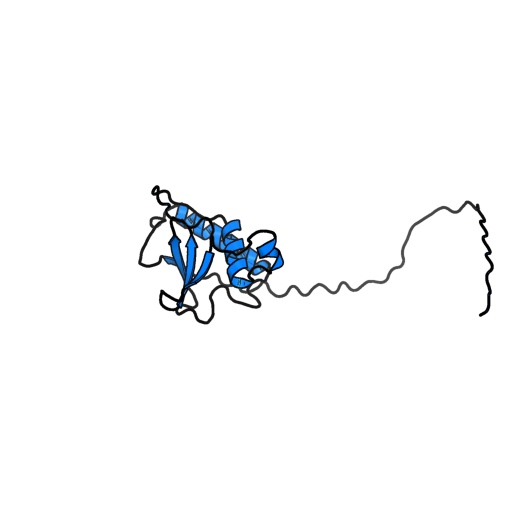ALA A N 1
ATOM 781 C CA . ALA A 1 107 ? 12.490 1.322 2.815 1.00 88.12 107 ALA A CA 1
ATOM 782 C C . ALA A 1 107 ? 12.415 -0.187 3.103 1.00 88.12 107 ALA A C 1
ATOM 784 O O . ALA A 1 107 ? 12.557 -0.992 2.182 1.00 88.12 107 ALA A O 1
ATOM 785 N N . ASN A 1 108 ? 12.140 -0.587 4.351 1.00 85.62 108 ASN A N 1
ATOM 786 C CA . ASN A 1 108 ? 12.009 -2.009 4.715 1.00 85.62 108 ASN A CA 1
ATOM 787 C C . ASN A 1 108 ? 10.548 -2.484 4.810 1.00 85.62 108 ASN A C 1
ATOM 789 O O . ASN A 1 108 ? 10.307 -3.690 4.850 1.00 85.62 108 ASN A O 1
ATOM 793 N N . ILE A 1 109 ? 9.579 -1.561 4.836 1.00 89.12 109 ILE A N 1
ATOM 794 C CA . ILE A 1 109 ? 8.144 -1.850 4.981 1.00 89.12 109 ILE A CA 1
ATOM 795 C C . ILE A 1 109 ? 7.295 -1.141 3.918 1.00 89.12 109 ILE A C 1
ATOM 797 O O . ILE A 1 109 ? 7.699 -0.134 3.338 1.00 89.12 109 ILE A O 1
ATOM 801 N N . ALA A 1 110 ? 6.083 -1.651 3.692 1.00 93.88 110 ALA A N 1
ATOM 802 C CA . ALA A 1 110 ? 5.064 -0.964 2.905 1.00 93.88 110 ALA A CA 1
ATOM 803 C C . ALA A 1 110 ? 4.438 0.177 3.714 1.00 93.88 110 ALA A C 1
ATOM 805 O O . ALA A 1 110 ? 3.948 -0.039 4.819 1.00 93.88 110 ALA A O 1
ATOM 806 N N . SER A 1 111 ? 4.415 1.380 3.140 1.00 94.44 111 SER A N 1
ATOM 807 C CA . SER A 1 111 ? 3.807 2.565 3.754 1.00 94.44 111 SER A CA 1
ATOM 808 C C . SER A 1 111 ? 2.789 3.191 2.810 1.00 94.44 111 SER A C 1
ATOM 810 O O . SER A 1 111 ? 3.105 3.464 1.654 1.00 94.44 111 SER A O 1
ATOM 812 N N . ILE A 1 112 ? 1.571 3.445 3.291 1.00 95.69 112 ILE A N 1
ATOM 813 C CA . ILE A 1 112 ? 0.573 4.249 2.573 1.00 95.69 112 ILE A CA 1
ATOM 814 C C . ILE A 1 112 ? 0.450 5.593 3.286 1.00 95.69 112 ILE A C 1
ATOM 816 O O . ILE A 1 112 ? 0.355 5.613 4.507 1.00 95.69 112 ILE A O 1
ATOM 820 N N . TYR A 1 113 ? 0.471 6.703 2.543 1.00 93.88 113 TYR A N 1
ATOM 821 C CA . TYR A 1 113 ? 0.297 8.042 3.116 1.00 93.88 113 TYR A CA 1
ATOM 822 C C . TYR A 1 113 ? -0.109 9.095 2.072 1.00 93.88 113 TYR A C 1
ATOM 824 O O . TYR A 1 113 ? -0.001 8.889 0.861 1.00 93.88 113 TYR A O 1
ATOM 832 N N . LEU A 1 114 ? -0.561 10.265 2.538 1.00 94.50 114 LEU A N 1
ATOM 833 C CA . LEU A 1 114 ? -0.795 11.448 1.701 1.00 94.50 114 LEU A CA 1
ATOM 834 C C . LEU A 1 114 ? 0.516 12.232 1.492 1.00 94.50 114 LEU A C 1
ATOM 836 O O . LEU A 1 114 ? 0.903 13.032 2.351 1.00 94.50 114 LEU A O 1
ATOM 840 N N . SER A 1 115 ? 1.185 12.060 0.345 1.00 91.31 115 SER A N 1
ATOM 841 C CA . SER A 1 115 ? 2.357 12.872 -0.018 1.00 91.31 115 SER A CA 1
ATOM 842 C C . SER A 1 115 ? 1.952 14.327 -0.244 1.00 91.31 115 SER A C 1
ATOM 844 O O . SER A 1 115 ? 1.253 14.666 -1.201 1.00 91.31 115 SER A O 1
ATOM 846 N N . LYS A 1 116 ? 2.448 15.210 0.628 1.00 87.25 116 LYS A N 1
ATOM 847 C CA . LYS A 1 116 ? 2.288 16.672 0.532 1.00 87.25 116 LYS A CA 1
ATOM 848 C C . LYS A 1 116 ? 3.253 17.320 -0.466 1.00 87.25 116 LYS A C 1
ATOM 850 O O . LYS A 1 116 ? 3.093 18.497 -0.775 1.00 87.25 116 LYS A O 1
ATOM 855 N N . ILE A 1 117 ? 4.257 16.577 -0.931 1.00 82.50 117 ILE A N 1
ATOM 856 C CA . ILE A 1 117 ? 5.286 17.066 -1.855 1.00 82.50 117 ILE A CA 1
ATOM 857 C C . ILE A 1 117 ? 4.770 16.934 -3.297 1.00 82.50 117 ILE A C 1
ATOM 859 O O . ILE A 1 117 ? 4.836 17.889 -4.071 1.00 82.50 117 ILE A O 1
ATOM 863 N N . ASP A 1 118 ? 4.104 15.821 -3.614 1.00 74.50 118 ASP A N 1
ATOM 864 C CA . ASP A 1 118 ? 3.757 15.439 -4.992 1.00 74.50 118 ASP A CA 1
ATOM 865 C C . ASP A 1 118 ? 2.329 15.845 -5.384 1.00 74.50 118 ASP A C 1
ATOM 867 O O . ASP A 1 118 ? 1.565 15.090 -5.991 1.00 74.50 118 ASP A O 1
ATOM 871 N N . ALA A 1 119 ? 1.970 17.086 -5.045 1.00 79.06 119 ALA A N 1
ATOM 872 C CA . ALA A 1 119 ? 0.649 17.682 -5.259 1.00 79.06 119 ALA A CA 1
ATOM 873 C C . ALA A 1 119 ? -0.504 16.984 -4.503 1.00 79.06 119 ALA A C 1
ATOM 875 O O . ALA A 1 119 ? -1.594 16.834 -5.051 1.00 79.06 119 ALA A O 1
ATOM 876 N N . ASN A 1 120 ? -0.287 16.613 -3.232 1.00 89.69 120 ASN A N 1
ATOM 877 C CA . ASN A 1 120 ? -1.281 15.963 -2.365 1.00 89.69 120 ASN A CA 1
ATOM 878 C C . ASN A 1 120 ? -1.821 14.667 -2.988 1.00 89.69 120 ASN A C 1
ATOM 880 O O . ASN A 1 120 ? -2.999 14.580 -3.315 1.00 89.69 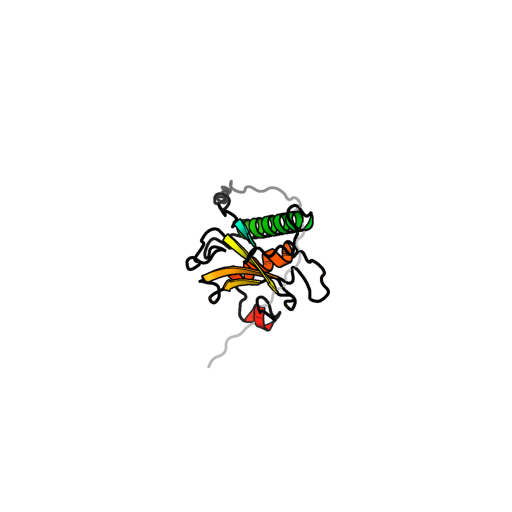120 ASN A O 1
ATOM 884 N N . ARG A 1 121 ? -0.978 13.653 -3.187 1.00 92.88 121 ARG A N 1
ATOM 885 C CA . ARG A 1 121 ? -1.411 12.340 -3.703 1.00 92.88 121 ARG A CA 1
ATOM 886 C C . ARG A 1 121 ? -1.320 11.276 -2.628 1.00 92.88 121 ARG A C 1
ATOM 888 O O . ARG A 1 121 ? -0.412 11.316 -1.808 1.00 92.88 121 ARG A O 1
ATOM 895 N N . MET A 1 122 ? -2.231 10.310 -2.664 1.00 95.56 122 MET A N 1
ATOM 896 C CA . MET A 1 122 ? -2.062 9.091 -1.881 1.00 95.56 122 MET A CA 1
ATOM 897 C C . MET A 1 122 ? -1.042 8.203 -2.567 1.00 95.56 122 MET A C 1
ATOM 899 O O . MET A 1 122 ? -1.212 7.859 -3.740 1.00 95.56 122 MET A O 1
ATOM 903 N N . VAL A 1 123 ? 0.005 7.849 -1.837 1.00 94.50 123 VAL A N 1
ATOM 904 C CA . VAL A 1 123 ? 1.092 7.005 -2.320 1.00 94.50 123 VAL A CA 1
ATOM 905 C C . VAL A 1 123 ? 1.128 5.693 -1.545 1.00 94.50 123 VAL A C 1
ATOM 907 O O . VAL A 1 123 ? 0.777 5.664 -0.368 1.00 94.50 123 VAL A O 1
ATOM 910 N N . LEU A 1 124 ? 1.528 4.617 -2.220 1.00 95.19 124 LEU A N 1
ATOM 911 C CA . LEU A 1 124 ? 2.049 3.396 -1.616 1.00 95.19 124 LEU A CA 1
ATOM 912 C C . LEU A 1 124 ? 3.543 3.357 -1.927 1.00 95.19 124 LEU A C 1
ATOM 914 O O . LEU A 1 124 ? 3.937 3.233 -3.090 1.00 95.19 124 LEU A O 1
ATOM 918 N N . GLU A 1 125 ? 4.347 3.458 -0.883 1.00 93.44 125 GLU A N 1
ATOM 919 C CA . GLU A 1 125 ? 5.798 3.403 -0.930 1.00 93.44 125 GLU A CA 1
ATOM 920 C C . GLU A 1 125 ? 6.287 2.013 -0.502 1.00 93.44 125 GLU A C 1
ATOM 922 O O . GLU A 1 125 ? 5.814 1.457 0.493 1.00 93.44 125 GLU A O 1
ATOM 927 N N . TYR A 1 126 ? 7.195 1.433 -1.292 1.00 93.62 126 TYR A N 1
ATOM 928 C CA . TYR A 1 126 ? 7.815 0.126 -1.040 1.00 93.62 126 TYR A CA 1
ATOM 929 C C . TYR A 1 126 ? 9.137 0.005 -1.830 1.00 93.62 126 TYR A C 1
ATOM 931 O O . TYR A 1 126 ? 9.260 0.640 -2.887 1.00 93.62 126 TYR A O 1
ATOM 939 N N . PRO A 1 127 ? 10.101 -0.842 -1.417 1.00 92.12 127 PRO A N 1
ATOM 940 C CA . PRO A 1 127 ? 11.286 -1.212 -2.204 1.00 92.12 127 PRO A CA 1
ATOM 941 C C . PRO A 1 127 ? 10.947 -2.130 -3.395 1.00 92.12 127 PRO A C 1
ATOM 943 O O . PRO A 1 127 ? 11.508 -3.219 -3.544 1.00 92.12 127 PRO A O 1
ATOM 946 N N . PHE A 1 128 ? 10.030 -1.695 -4.267 1.00 91.75 128 PHE A N 1
ATOM 947 C CA . PHE A 1 128 ? 9.622 -2.405 -5.485 1.00 91.75 128 PHE A CA 1
ATOM 948 C C . PHE A 1 128 ? 10.800 -2.727 -6.416 1.00 91.75 128 PHE A C 1
ATOM 950 O O . PHE A 1 128 ? 10.751 -3.721 -7.135 1.00 91.75 128 PHE A O 1
ATOM 957 N N . LEU A 1 129 ? 11.843 -1.897 -6.408 1.00 90.44 129 LEU A N 1
ATOM 958 C CA . LEU A 1 129 ? 13.148 -2.118 -7.018 1.00 90.44 129 LEU A CA 1
ATOM 959 C C . LEU A 1 129 ? 14.230 -1.702 -6.010 1.00 90.44 129 LEU A C 1
ATOM 961 O O . LEU A 1 129 ? 14.386 -0.513 -5.720 1.00 90.44 129 LEU A O 1
ATOM 965 N N . THR A 1 130 ? 14.964 -2.684 -5.494 1.00 87.12 130 THR A N 1
ATOM 966 C CA . THR A 1 130 ? 16.048 -2.522 -4.512 1.00 87.12 130 THR A CA 1
ATOM 967 C C . THR A 1 130 ? 17.316 -1.928 -5.129 1.00 87.12 130 THR A C 1
ATOM 969 O O . THR A 1 130 ? 17.510 -1.949 -6.348 1.00 87.12 130 THR A O 1
ATOM 972 N N . GLY A 1 131 ? 18.242 -1.464 -4.282 1.00 85.31 131 GLY A N 1
ATOM 973 C CA . GLY A 1 131 ? 19.550 -0.950 -4.712 1.00 85.31 131 GLY A CA 1
ATOM 974 C C . GLY A 1 131 ? 20.434 -1.960 -5.468 1.00 85.31 131 GLY A C 1
ATOM 975 O O . GLY A 1 131 ? 21.289 -1.548 -6.251 1.00 85.31 131 GLY A O 1
ATOM 976 N N . ASP A 1 132 ? 20.212 -3.273 -5.305 1.00 86.94 132 ASP A N 1
ATOM 977 C CA . ASP A 1 132 ? 20.870 -4.332 -6.094 1.00 86.94 132 ASP A CA 1
ATOM 978 C C . ASP A 1 132 ? 20.127 -4.694 -7.399 1.00 86.94 132 ASP A C 1
ATOM 980 O O . ASP A 1 132 ? 20.526 -5.618 -8.112 1.00 86.94 132 ASP A O 1
ATOM 984 N N . GLY A 1 133 ? 19.071 -3.948 -7.744 1.00 85.50 133 GLY A N 1
ATOM 985 C CA . GLY A 1 133 ? 18.319 -4.085 -8.992 1.00 85.50 133 GLY A CA 1
ATOM 986 C C . GLY A 1 133 ? 17.318 -5.241 -9.015 1.00 85.50 133 GLY A C 1
ATOM 987 O O . GLY A 1 133 ? 16.870 -5.629 -10.096 1.00 85.50 133 GLY A O 1
ATOM 988 N N . ARG A 1 134 ? 16.966 -5.812 -7.857 1.00 88.00 134 ARG A N 1
ATOM 989 C CA . ARG A 1 134 ? 15.937 -6.854 -7.751 1.00 88.00 134 ARG A CA 1
ATOM 990 C C . ARG A 1 134 ? 14.558 -6.237 -7.575 1.00 88.00 134 ARG A C 1
ATOM 992 O O . ARG A 1 134 ? 14.385 -5.245 -6.876 1.00 88.00 134 ARG A O 1
ATOM 999 N N . THR A 1 135 ? 13.562 -6.858 -8.191 1.00 90.94 135 THR A N 1
ATOM 1000 C CA . THR A 1 135 ? 12.165 -6.467 -8.014 1.00 90.94 135 THR A CA 1
ATOM 1001 C C . THR A 1 135 ? 11.576 -7.174 -6.794 1.00 90.94 135 THR A C 1
ATOM 1003 O O . THR A 1 135 ? 11.720 -8.392 -6.682 1.00 90.94 135 THR A O 1
ATOM 1006 N N . GLN A 1 136 ? 10.880 -6.445 -5.920 1.00 92.38 136 GLN A N 1
ATOM 100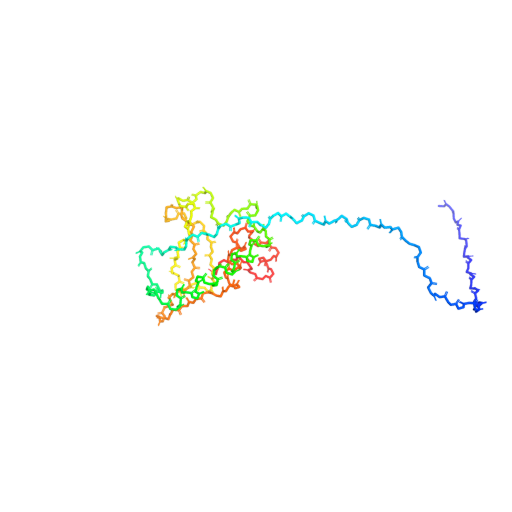7 C CA . GLN A 1 136 ? 10.113 -7.021 -4.808 1.00 92.38 136 GLN A CA 1
ATOM 1008 C C . GLN A 1 136 ? 8.616 -6.761 -4.976 1.00 92.38 136 GLN A C 1
ATOM 1010 O O . GLN A 1 136 ? 8.200 -5.738 -5.521 1.00 92.38 136 GLN A O 1
ATOM 1015 N N . VAL A 1 137 ? 7.804 -7.697 -4.488 1.00 93.81 137 VAL A N 1
ATOM 1016 C CA . VAL A 1 137 ? 6.345 -7.589 -4.423 1.00 93.81 137 VAL A CA 1
ATOM 1017 C C . VAL A 1 137 ? 5.953 -7.700 -2.949 1.00 93.81 137 VAL A C 1
ATOM 1019 O O . VAL A 1 137 ? 6.251 -8.735 -2.356 1.00 93.81 137 VAL A O 1
ATOM 1022 N N . PRO A 1 138 ? 5.286 -6.693 -2.357 1.00 95.50 138 PRO A N 1
ATOM 1023 C CA . PRO A 1 138 ? 4.793 -6.809 -0.993 1.00 95.50 138 PRO A CA 1
ATOM 1024 C C . PRO A 1 138 ? 3.718 -7.895 -0.915 1.00 95.50 138 PRO A C 1
ATOM 1026 O O . PRO A 1 138 ? 2.852 -8.012 -1.794 1.00 95.50 138 PRO A O 1
ATOM 1029 N N . SER A 1 139 ? 3.768 -8.693 0.146 1.00 97.38 139 SER A N 1
ATOM 1030 C CA . SER A 1 139 ? 2.743 -9.683 0.463 1.00 97.38 139 SER A CA 1
ATOM 1031 C C . SER A 1 139 ? 1.404 -9.017 0.794 1.00 97.38 139 SER A C 1
ATOM 1033 O O . SER A 1 139 ? 1.322 -7.831 1.123 1.00 97.38 139 SER A O 1
ATOM 1035 N N . ALA A 1 140 ? 0.319 -9.792 0.741 1.00 98.00 140 ALA A N 1
ATOM 1036 C CA . ALA A 1 140 ? -0.993 -9.295 1.152 1.00 98.00 140 ALA A CA 1
ATOM 1037 C C . ALA A 1 140 ? -1.021 -8.866 2.634 1.00 98.00 140 ALA A C 1
ATOM 1039 O O . ALA A 1 140 ? -1.814 -8.000 2.999 1.00 98.00 140 ALA A O 1
ATOM 1040 N N . ASP A 1 141 ? -0.184 -9.466 3.488 1.00 97.19 141 ASP A N 1
ATOM 1041 C CA . ASP A 1 141 ? -0.130 -9.167 4.923 1.00 97.19 141 ASP A CA 1
ATOM 1042 C C . ASP A 1 141 ? 0.614 -7.845 5.187 1.00 97.19 141 ASP A C 1
ATOM 1044 O O . ASP A 1 141 ? 0.099 -7.007 5.923 1.00 97.19 141 ASP A O 1
ATOM 1048 N N . GLU A 1 142 ? 1.737 -7.587 4.502 1.00 96.25 142 GLU A N 1
ATOM 1049 C CA . GLU A 1 142 ? 2.408 -6.270 4.514 1.00 96.25 142 GLU A CA 1
ATOM 1050 C C . GLU A 1 142 ? 1.486 -5.153 4.004 1.00 96.25 142 GLU A C 1
ATOM 1052 O O . GLU A 1 142 ? 1.438 -4.066 4.577 1.00 96.25 142 GLU A O 1
ATOM 1057 N N . LEU A 1 143 ? 0.726 -5.412 2.934 1.00 98.06 143 LEU A N 1
ATOM 1058 C CA . LEU A 1 143 ? -0.217 -4.436 2.382 1.00 98.06 143 LEU A CA 1
ATOM 1059 C C . LEU A 1 143 ? -1.426 -4.201 3.293 1.00 98.06 143 LEU A C 1
ATOM 1061 O O . LEU A 1 143 ? -1.937 -3.084 3.341 1.00 98.06 143 LEU A O 1
ATOM 1065 N N . GLU A 1 144 ? -1.898 -5.223 4.008 1.00 97.06 144 GLU A N 1
ATOM 1066 C CA . GLU A 1 144 ? -2.981 -5.062 4.981 1.00 97.06 144 GLU A CA 1
ATOM 1067 C C . GLU A 1 144 ? -2.517 -4.252 6.196 1.00 97.06 144 GLU A C 1
ATOM 1069 O O . GLU A 1 144 ? -3.256 -3.388 6.668 1.00 97.06 144 GLU A O 1
ATOM 1074 N N . GLU A 1 145 ? -1.281 -4.465 6.649 1.00 94.62 145 GLU A N 1
ATOM 1075 C CA . GLU A 1 145 ? -0.667 -3.657 7.701 1.00 94.62 145 GLU A CA 1
ATOM 1076 C C . GLU A 1 145 ? -0.491 -2.197 7.257 1.00 94.62 145 GLU A C 1
ATOM 1078 O O . GLU A 1 145 ? -0.922 -1.289 7.965 1.00 94.62 145 GLU A O 1
ATOM 1083 N N . ALA A 1 146 ? 0.019 -1.950 6.046 1.00 96.25 146 ALA A N 1
ATOM 1084 C CA . ALA A 1 146 ? 0.141 -0.599 5.492 1.00 96.25 146 ALA A CA 1
ATOM 1085 C C . ALA A 1 146 ? -1.219 0.125 5.384 1.00 96.25 146 ALA A C 1
ATOM 1087 O O . ALA A 1 146 ? -1.323 1.317 5.682 1.00 96.25 146 ALA A O 1
ATOM 1088 N N . ILE A 1 147 ? -2.281 -0.599 5.003 1.00 96.75 147 ILE A N 1
ATOM 1089 C CA . ILE A 1 147 ? -3.659 -0.085 4.993 1.00 96.75 147 ILE A CA 1
ATOM 1090 C C . ILE A 1 147 ? -4.141 0.236 6.414 1.00 96.75 147 ILE A C 1
ATOM 1092 O O . ILE A 1 147 ? -4.727 1.299 6.626 1.00 96.75 147 ILE A O 1
ATOM 1096 N N . TYR A 1 148 ? -3.907 -0.650 7.387 1.00 95.00 148 TYR A N 1
ATOM 1097 C CA . TYR A 1 148 ? -4.268 -0.416 8.787 1.00 95.00 148 TYR A CA 1
ATOM 1098 C C . TYR A 1 148 ? -3.560 0.827 9.343 1.00 95.00 148 TYR A C 1
ATOM 1100 O O . TYR A 1 148 ? -4.204 1.683 9.949 1.00 95.00 148 TYR A O 1
ATOM 1108 N N . CYS A 1 149 ? -2.264 0.971 9.073 1.00 94.00 149 CYS A N 1
ATOM 1109 C CA . CYS A 1 149 ? -1.456 2.090 9.541 1.00 94.00 149 CYS A CA 1
ATOM 1110 C C . CYS A 1 149 ? -1.893 3.446 8.975 1.00 94.00 149 CYS A C 1
ATOM 1112 O O . CYS A 1 149 ? -1.925 4.421 9.721 1.00 94.00 149 CYS A O 1
ATOM 1114 N N . GLU A 1 150 ? -2.297 3.523 7.704 1.00 94.62 150 GLU A N 1
ATOM 1115 C CA . GLU A 1 150 ? -2.864 4.762 7.151 1.00 94.62 150 GLU A CA 1
ATOM 1116 C C . GLU A 1 150 ? -4.275 5.043 7.693 1.00 94.62 150 GLU A C 1
ATOM 1118 O O . GLU A 1 150 ? -4.613 6.188 7.995 1.00 94.62 150 GLU A O 1
ATOM 1123 N N . VAL A 1 151 ? -5.138 4.028 7.788 1.00 94.00 151 VAL A N 1
ATOM 1124 C CA . VAL A 1 151 ? -6.572 4.232 8.067 1.00 94.00 151 VAL A CA 1
ATOM 1125 C C . VAL A 1 151 ? -6.870 4.399 9.556 1.00 94.00 151 VAL A C 1
ATOM 1127 O O . VAL A 1 151 ? -7.674 5.257 9.917 1.00 94.00 151 VAL A O 1
ATOM 1130 N N . VAL A 1 152 ? -6.227 3.594 10.401 1.00 92.25 152 VAL A N 1
ATOM 1131 C CA . VAL A 1 152 ? -6.419 3.551 11.860 1.00 92.25 152 VAL A CA 1
ATOM 1132 C C . VAL A 1 152 ? -5.227 4.178 12.583 1.00 92.25 152 VAL A C 1
ATOM 1134 O O . VAL A 1 152 ? -5.409 4.933 13.537 1.00 92.25 152 VAL A O 1
ATOM 1137 N N . GLY A 1 153 ? -4.013 3.887 12.109 1.00 87.00 153 GLY A N 1
ATOM 1138 C CA . GLY A 1 153 ? -2.781 4.126 12.855 1.00 87.00 153 GLY A CA 1
ATOM 1139 C C . GLY A 1 153 ? -2.568 3.099 13.971 1.00 87.00 153 GLY A C 1
ATOM 1140 O O . GLY A 1 153 ? -3.429 2.268 14.257 1.00 87.00 153 GLY A O 1
ATOM 1141 N N . ALA A 1 154 ? -1.402 3.166 14.607 1.00 80.31 154 ALA A N 1
ATOM 1142 C CA . ALA A 1 154 ? -1.107 2.423 15.829 1.00 80.31 154 ALA A CA 1
ATOM 1143 C C . ALA A 1 154 ? -1.392 3.294 17.063 1.00 80.31 154 ALA A C 1
ATOM 1145 O O . ALA A 1 154 ? -1.163 4.508 17.029 1.00 80.31 154 ALA A O 1
ATOM 1146 N N . THR A 1 155 ? -1.856 2.693 18.162 1.00 80.19 155 THR A N 1
ATOM 1147 C CA . THR A 1 155 ? -1.926 3.406 19.451 1.00 80.19 155 THR A CA 1
ATOM 1148 C C . THR A 1 155 ? -0.514 3.676 19.999 1.00 80.19 155 THR A C 1
ATOM 1150 O O . THR A 1 155 ? 0.438 3.003 19.589 1.00 80.19 155 THR A O 1
ATOM 1153 N N . PRO A 1 156 ? -0.335 4.622 20.944 1.00 80.62 156 PRO A N 1
ATOM 1154 C CA . PRO A 1 156 ? 0.962 4.844 21.586 1.00 80.62 156 PRO A CA 1
ATOM 1155 C C . PRO A 1 156 ? 1.551 3.563 22.191 1.00 80.62 156 PRO A C 1
ATOM 1157 O O . PRO A 1 156 ? 2.742 3.311 22.058 1.00 80.62 156 PRO A O 1
ATOM 1160 N N . GLU A 1 157 ? 0.715 2.707 22.782 1.00 80.69 157 GLU A N 1
ATOM 1161 C CA . GLU A 1 157 ? 1.134 1.430 23.364 1.00 80.69 157 GLU A CA 1
ATOM 1162 C C . GLU A 1 157 ? 1.597 0.425 22.297 1.00 80.69 157 GLU A C 1
ATOM 1164 O O . GLU A 1 157 ? 2.564 -0.300 22.519 1.00 80.69 157 GLU A O 1
ATOM 1169 N N . GLU A 1 158 ? 0.948 0.381 21.128 1.00 78.88 158 GLU A N 1
ATOM 1170 C CA . GLU A 1 158 ? 1.388 -0.453 19.999 1.00 78.88 158 GLU A CA 1
ATOM 1171 C C . GLU A 1 158 ? 2.727 0.037 19.421 1.00 78.88 158 GLU A C 1
ATOM 1173 O O . GLU A 1 158 ? 3.614 -0.776 19.130 1.00 78.88 158 GLU A O 1
ATOM 1178 N N . GLN A 1 159 ? 2.900 1.358 19.306 1.00 78.50 159 GLN A N 1
ATOM 1179 C CA . GLN A 1 159 ? 4.153 1.988 18.875 1.00 78.50 159 GLN A CA 1
ATOM 1180 C C . GLN A 1 159 ? 5.290 1.701 19.864 1.00 78.50 159 GLN A C 1
ATOM 1182 O O . GLN A 1 159 ? 6.355 1.248 19.451 1.00 78.50 159 GLN A O 1
ATOM 1187 N N . GLU A 1 160 ? 5.064 1.885 21.168 1.00 79.19 160 GLU A N 1
ATOM 1188 C CA . GLU A 1 160 ? 6.064 1.626 22.213 1.00 79.19 160 GLU A CA 1
ATOM 1189 C C . GLU A 1 160 ? 6.421 0.136 22.345 1.00 79.19 160 GLU A C 1
ATOM 1191 O O . GLU A 1 160 ? 7.588 -0.200 22.551 1.00 79.19 160 GLU A O 1
ATOM 1196 N N . ALA A 1 161 ? 5.444 -0.769 22.225 1.00 78.81 161 ALA A N 1
ATOM 1197 C CA . ALA A 1 161 ? 5.665 -2.202 22.426 1.00 78.81 161 ALA A CA 1
ATOM 1198 C C . ALA A 1 161 ? 6.238 -2.929 21.199 1.00 78.81 161 ALA A C 1
ATOM 1200 O O . ALA A 1 161 ? 6.859 -3.982 21.359 1.00 78.81 161 ALA A O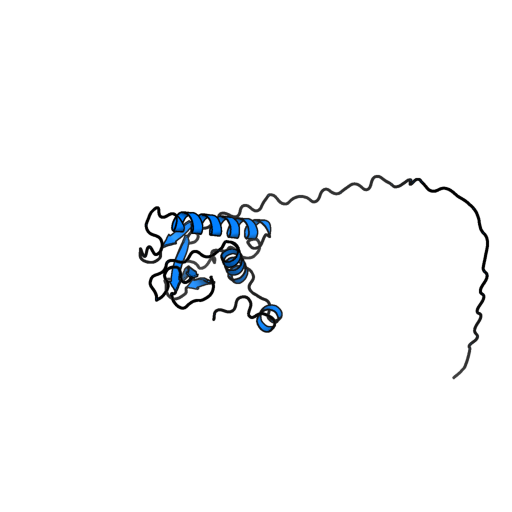 1
ATOM 1201 N N . SER A 1 162 ? 5.995 -2.422 19.985 1.00 76.38 162 SER A N 1
ATOM 1202 C CA . SER A 1 162 ? 6.304 -3.156 18.746 1.00 76.38 162 SER A CA 1
ATOM 1203 C C . SER A 1 162 ? 6.801 -2.313 17.569 1.00 76.38 162 SER A C 1
ATOM 1205 O O . SER A 1 162 ? 7.115 -2.882 16.528 1.00 76.38 162 SER A O 1
ATOM 1207 N N . GLY A 1 163 ? 6.886 -0.984 17.700 1.00 74.19 163 GLY A N 1
ATOM 1208 C CA . GLY A 1 163 ? 7.250 -0.088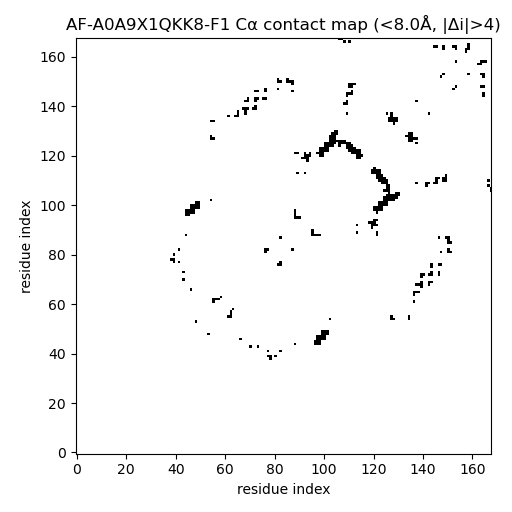 16.593 1.00 74.19 163 GLY A CA 1
ATOM 1209 C C . GLY A 1 163 ? 6.193 -0.006 15.484 1.00 74.19 163 GLY A C 1
ATOM 1210 O O . GLY A 1 163 ? 6.473 0.494 14.398 1.00 74.19 163 GLY A O 1
ATOM 1211 N N . ARG A 1 164 ? 4.978 -0.511 15.736 1.00 76.12 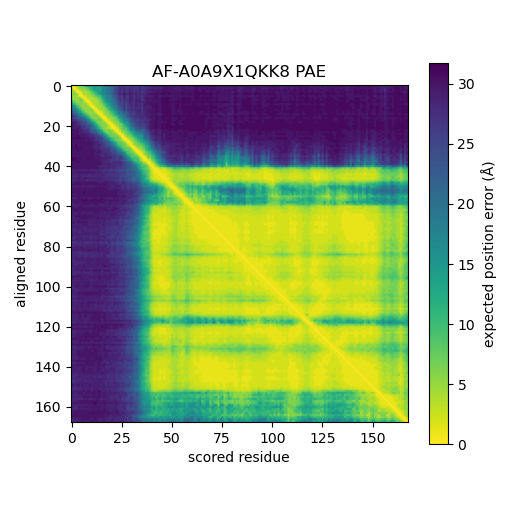164 ARG A N 1
ATOM 1212 C CA . ARG A 1 164 ? 3.918 -0.657 14.734 1.00 76.12 164 ARG A CA 1
ATOM 1213 C C . ARG A 1 164 ? 3.551 0.686 14.101 1.00 76.12 164 ARG A C 1
ATOM 1215 O O . ARG A 1 164 ? 3.383 1.679 14.806 1.00 76.12 164 ARG A O 1
ATOM 1222 N N . CYS A 1 165 ? 3.390 0.706 12.780 1.00 81.75 165 CYS A N 1
ATOM 1223 C CA . CYS A 1 165 ? 3.071 1.904 11.995 1.00 81.75 165 CYS A CA 1
ATOM 1224 C C . CYS A 1 165 ? 4.065 3.075 12.116 1.00 81.75 165 CYS A C 1
ATOM 1226 O O . CYS A 1 165 ? 3.732 4.194 11.721 1.00 81.75 165 CYS A O 1
ATOM 1228 N N . LEU A 1 166 ? 5.271 2.843 12.638 1.00 70.19 166 LEU A N 1
ATOM 1229 C CA . LEU A 1 166 ? 6.389 3.762 12.463 1.00 70.19 166 LEU A CA 1
ATOM 1230 C C . LEU A 1 166 ? 7.055 3.453 11.116 1.00 70.19 166 LEU A C 1
ATOM 1232 O O . LEU A 1 166 ? 7.254 2.288 10.781 1.00 70.19 166 LEU A O 1
ATOM 1236 N N . ALA A 1 167 ? 7.384 4.492 10.351 1.00 61.91 167 ALA A N 1
ATOM 1237 C CA . ALA A 1 167 ? 8.378 4.363 9.290 1.00 61.91 167 ALA A CA 1
ATOM 1238 C C . ALA A 1 167 ? 9.775 4.255 9.929 1.00 61.91 167 ALA A C 1
ATOM 1240 O O . ALA A 1 167 ? 9.996 4.851 10.990 1.00 61.91 167 ALA A O 1
ATOM 1241 N N . ASP A 1 168 ? 10.676 3.506 9.288 1.00 54.62 168 ASP A N 1
ATOM 1242 C CA . ASP A 1 168 ? 12.081 3.354 9.708 1.00 54.62 168 ASP A CA 1
ATOM 1243 C C . ASP A 1 168 ? 12.895 4.664 9.591 1.00 54.62 168 ASP A C 1
ATOM 1245 O O . ASP A 1 168 ? 12.639 5.450 8.647 1.00 54.62 168 ASP A O 1
#

Mean predicted aligned error: 13.68 Å

Radius of gyration: 28.43 Å; Cα contacts (8 Å, |Δi|>4): 213; chains: 1; bounding box: 59×58×90 Å

pLDDT: mean 78.33, std 19.98, range [37.19, 98.25]

Foldseek 3Di:
DDDDDDDDDDDDDDDDDDDDDDDDDDDPPPPPPDPPDPQQPQDAADEAEPPPDPLPPPPHPLVVQLVVLLVLLSSVCSNVVLPVVPHLWHPQAPDSRYAYEDADQPWPAWAWDQDPPPNGHTYTYDNCAHPVGDGDRDGSVRNNQNSCCHRPNDDPCCCVVPVRSPTD

Nearest PDB structures (foldseek):
  3k1t-assembly1_A-2  TM=3.474E-01  e=7.962E+00  Methylobacillus flagellatus KT

Organism: NCBI:txid2904799

Sequence (168 aa):
MTRGLPLLASLLLASCGHDAQPETNSDPVTNAAAVEQPANQCMPPTLAMENGAQPFGQGSALLGEFKANFAAAFERSCAKGLFKEKPLIDPKAADQKQLFLVNAPEANIASIYLSKIDANRMVLEYPFLTGDGRTQVPSADELEEAIYCEVVGATPEEQEASGRCLAD

Solvent-accessible surface area (backbone atoms only — not comparable to full-atom values): 10429 Å² total; per-residue (Å²): 139,81,88,86,85,81,89,82,88,80,92,83,80,89,84,84,89,82,87,77,83,85,86,80,92,75,77,88,74,77,76,74,71,76,80,74,69,74,77,66,88,71,75,82,61,48,80,38,60,45,96,77,57,57,71,48,50,92,92,33,69,61,47,52,48,34,52,50,20,46,49,53,15,49,51,52,41,35,74,73,46,55,54,75,86,35,54,86,57,52,92,77,25,72,47,81,51,45,36,29,44,42,75,33,48,86,48,93,58,52,44,41,48,74,38,76,82,73,68,28,29,31,34,39,37,26,30,29,40,30,89,89,72,47,69,49,67,67,49,32,64,48,43,31,49,16,49,43,34,56,45,74,44,56,54,73,66,44,32,75,76,68,49,42,73,58,82,134